Protein AF-A0A5C7PT26-F1 (afdb_monomer_lite)

Foldseek 3Di:
DDDPVPDPVPPDPDDPFFDDDFDDPDDPCVVVVVDPDDDDPDQKDKDKDFDDDPDDADDDDPPDDGDDDDHTDIDIDMDGRDDDDDDDDDDPVNQPPDAQRGDPPHGRDPVSVVVVVVSND

Sequence (121 aa):
MNNPFANPAFSMASLTAAITLLPNRYGRLEQLNLMPAKPVRQRQILVEERNGVLNLLPTQPPGSPGTVGIRGTRTPRSFVVPHIPHDDVVLPDEVQGLRAFGSETEAETLAGVIARHLDTM

Structure (mmCIF, N/CA/C/O backbone):
data_AF-A0A5C7PT26-F1
#
_entry.id   AF-A0A5C7PT26-F1
#
loop_
_atom_site.group_PDB
_atom_site.id
_atom_site.type_symbol
_atom_site.label_atom_id
_atom_site.label_alt_id
_atom_site.label_comp_id
_atom_site.label_asym_id
_atom_site.label_entity_id
_atom_site.label_seq_id
_atom_site.pdbx_PDB_ins_code
_atom_site.Cartn_x
_atom_site.Cartn_y
_atom_site.Cartn_z
_atom_site.occupancy
_atom_site.B_iso_or_equiv
_atom_site.auth_seq_id
_atom_site.auth_comp_id
_atom_site.auth_asym_id
_atom_site.auth_atom_id
_atom_site.pdbx_PDB_model_num
ATOM 1 N N . MET A 1 1 ? 26.649 17.830 -57.774 1.00 47.00 1 MET A N 1
ATOM 2 C CA . MET A 1 1 ? 27.019 16.511 -57.216 1.00 47.00 1 MET A CA 1
ATOM 3 C C . MET A 1 1 ? 25.939 16.106 -56.226 1.00 47.00 1 MET A C 1
ATOM 5 O O . MET A 1 1 ? 25.860 16.716 -55.171 1.00 47.00 1 MET A O 1
ATOM 9 N N . ASN A 1 2 ? 25.077 15.154 -56.594 1.00 52.47 2 ASN A N 1
ATOM 10 C CA . ASN A 1 2 ? 24.136 14.531 -55.660 1.00 52.47 2 ASN A CA 1
ATOM 11 C C . ASN A 1 2 ? 24.910 13.512 -54.823 1.00 52.47 2 ASN A C 1
ATOM 13 O O . ASN A 1 2 ? 25.571 12.643 -55.387 1.00 52.47 2 ASN A O 1
ATOM 17 N N . ASN A 1 3 ? 24.863 13.647 -53.498 1.00 58.56 3 ASN A N 1
ATOM 18 C CA . ASN A 1 3 ? 25.464 12.689 -52.579 1.00 58.56 3 ASN A CA 1
ATOM 19 C C . ASN A 1 3 ? 24.668 11.366 -52.649 1.00 58.56 3 ASN A C 1
ATOM 21 O O . ASN A 1 3 ? 23.497 11.370 -52.271 1.00 58.56 3 ASN A O 1
ATOM 25 N N . PRO A 1 4 ? 25.260 10.243 -53.096 1.00 57.97 4 PRO A N 1
ATOM 26 C CA . PRO A 1 4 ? 24.565 8.957 -53.209 1.00 57.97 4 PRO A CA 1
ATOM 27 C C . PRO A 1 4 ? 24.158 8.348 -51.852 1.00 57.97 4 PRO A C 1
ATOM 29 O O . PRO A 1 4 ? 23.393 7.389 -51.828 1.00 57.97 4 PRO A O 1
ATOM 32 N N . PHE A 1 5 ? 24.624 8.914 -50.732 1.00 63.69 5 PHE A N 1
ATOM 33 C CA . PHE A 1 5 ? 24.217 8.540 -49.371 1.00 63.69 5 PHE A CA 1
ATOM 34 C C . PHE A 1 5 ? 23.064 9.388 -48.820 1.00 63.69 5 PHE A C 1
ATOM 36 O O . PHE A 1 5 ? 22.478 9.042 -47.799 1.00 63.69 5 PHE A O 1
ATOM 43 N N . ALA A 1 6 ? 22.702 10.483 -49.493 1.00 54.03 6 ALA A N 1
ATOM 44 C CA . ALA A 1 6 ? 21.509 11.259 -49.177 1.00 54.03 6 ALA A CA 1
ATOM 45 C C . ALA A 1 6 ? 20.326 10.685 -49.968 1.00 54.03 6 ALA A C 1
ATOM 47 O O . ALA A 1 6 ? 19.841 11.301 -50.915 1.00 54.03 6 ALA A O 1
ATOM 48 N N . ASN A 1 7 ? 19.910 9.461 -49.635 1.00 51.59 7 ASN A N 1
ATOM 49 C CA . ASN A 1 7 ? 18.767 8.825 -50.278 1.00 51.59 7 ASN A CA 1
ATOM 50 C C . ASN A 1 7 ? 17.506 8.980 -49.403 1.00 51.59 7 ASN A C 1
ATOM 52 O O . ASN A 1 7 ? 17.348 8.227 -48.439 1.00 51.59 7 ASN A O 1
ATOM 56 N N .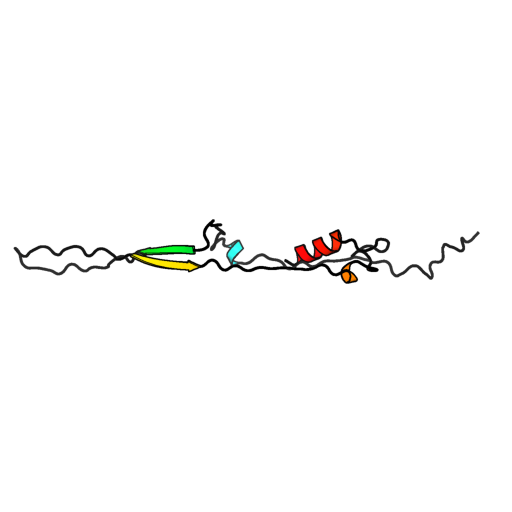 PRO A 1 8 ? 16.589 9.915 -49.721 1.00 54.47 8 PRO A N 1
ATOM 57 C CA . PRO A 1 8 ? 15.348 10.092 -48.966 1.00 54.47 8 PRO A CA 1
ATOM 58 C C . PRO A 1 8 ? 14.394 8.891 -49.093 1.00 54.47 8 PRO A C 1
ATOM 60 O O . PRO A 1 8 ? 13.458 8.781 -48.312 1.00 54.47 8 PRO A O 1
ATOM 63 N N . ALA A 1 9 ? 14.638 7.952 -50.020 1.00 45.00 9 ALA A N 1
ATOM 64 C CA . ALA A 1 9 ? 13.831 6.737 -50.167 1.00 45.00 9 ALA A CA 1
ATOM 65 C C . ALA A 1 9 ? 13.978 5.739 -48.997 1.00 45.00 9 ALA A C 1
ATOM 67 O O . ALA A 1 9 ? 13.200 4.793 -48.911 1.00 45.00 9 ALA A O 1
ATOM 68 N N . PHE A 1 10 ? 14.958 5.946 -48.106 1.00 49.34 10 PHE A N 1
ATOM 69 C CA . PHE A 1 10 ? 15.191 5.120 -46.916 1.00 49.34 10 PHE A CA 1
ATOM 70 C C . PHE A 1 10 ? 15.002 5.876 -45.593 1.00 49.34 10 PHE A C 1
ATOM 72 O O . PHE A 1 10 ? 15.308 5.315 -44.539 1.00 49.34 10 PHE A O 1
ATOM 79 N N . SER A 1 11 ? 14.500 7.121 -45.600 1.00 49.94 11 SER A N 1
ATOM 80 C CA . SER A 1 11 ? 14.113 7.766 -44.341 1.00 49.94 11 SER A CA 1
ATOM 81 C C . SER A 1 11 ? 12.853 7.074 -43.826 1.00 49.94 11 SER A C 1
ATOM 83 O O . SER A 1 11 ? 11.741 7.348 -44.282 1.00 49.94 11 SER A O 1
ATOM 85 N N . MET A 1 12 ? 13.049 6.114 -42.923 1.00 55.25 12 MET A N 1
ATOM 86 C CA . MET A 1 12 ? 11.994 5.540 -42.094 1.00 55.25 12 MET A CA 1
ATOM 87 C C . MET A 1 12 ? 11.103 6.677 -41.577 1.00 55.25 12 MET A C 1
ATOM 89 O O . MET A 1 12 ? 11.609 7.742 -41.231 1.00 55.25 12 MET A O 1
ATOM 93 N N . ALA A 1 13 ? 9.786 6.472 -41.607 1.00 57.41 13 ALA A N 1
ATOM 94 C CA . ALA A 1 13 ? 8.810 7.468 -41.185 1.00 57.41 13 ALA A CA 1
ATOM 95 C C . AL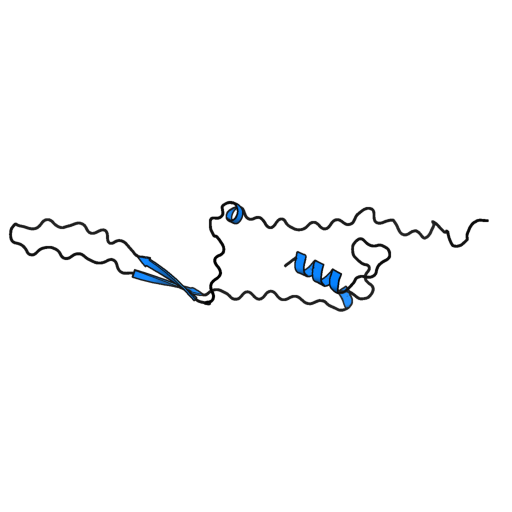A A 1 13 ? 9.207 8.076 -39.832 1.00 57.41 13 ALA A C 1
ATOM 97 O O . ALA A 1 13 ? 9.371 7.338 -38.865 1.00 57.41 13 ALA A O 1
ATOM 98 N N . SER A 1 14 ? 9.358 9.403 -39.793 1.00 56.78 14 SER A N 1
ATOM 99 C CA . SER A 1 14 ? 9.783 10.125 -38.597 1.00 56.78 14 SER A CA 1
ATOM 100 C C . SER A 1 14 ? 8.729 10.007 -37.499 1.00 56.78 14 SER A C 1
ATOM 102 O O . SER A 1 14 ? 7.577 10.422 -37.689 1.00 56.78 14 SER A O 1
ATOM 104 N N . LEU A 1 15 ? 9.123 9.491 -36.343 1.00 61.44 15 LEU A N 1
ATOM 105 C CA . LEU A 1 15 ? 8.330 9.428 -35.129 1.00 61.44 15 LEU A CA 1
ATOM 106 C C . LEU A 1 15 ? 7.897 10.848 -34.749 1.00 61.44 15 LEU A C 1
ATOM 108 O O . LEU A 1 15 ? 8.708 11.697 -34.395 1.00 61.44 15 LEU A O 1
ATOM 112 N N . THR A 1 16 ? 6.600 11.128 -34.879 1.00 63.53 16 THR A N 1
ATOM 113 C CA . THR A 1 16 ? 6.069 12.489 -34.703 1.00 63.53 16 THR A CA 1
ATOM 114 C C . THR A 1 16 ? 5.919 12.852 -33.223 1.00 63.53 16 THR A C 1
ATOM 116 O O . THR A 1 16 ? 6.100 14.008 -32.855 1.00 63.53 16 THR A O 1
ATOM 119 N N . ALA A 1 17 ? 5.611 11.865 -32.374 1.00 60.22 17 ALA A N 1
ATOM 120 C CA . ALA A 1 17 ? 5.647 11.956 -30.917 1.00 60.22 17 ALA A CA 1
ATOM 121 C C . ALA A 1 17 ? 5.512 10.556 -30.297 1.00 60.22 17 ALA A C 1
ATOM 123 O O . ALA A 1 17 ? 4.780 9.713 -30.818 1.00 60.22 17 ALA A O 1
ATOM 124 N N . ALA A 1 18 ? 6.161 10.331 -29.156 1.00 67.69 18 ALA A N 1
ATOM 125 C CA . ALA A 1 18 ? 5.875 9.210 -28.268 1.00 67.69 18 ALA A CA 1
ATOM 126 C C . ALA A 1 18 ? 5.123 9.749 -27.043 1.00 67.69 18 ALA A C 1
ATOM 128 O O . ALA A 1 18 ? 5.584 10.695 -26.408 1.00 67.69 18 ALA A O 1
ATOM 129 N N . ILE A 1 19 ? 3.950 9.189 -26.736 1.00 74.06 19 ILE A N 1
ATOM 130 C CA . ILE A 1 19 ? 3.113 9.623 -25.608 1.00 74.06 19 ILE A CA 1
ATOM 131 C C . ILE A 1 19 ? 2.901 8.433 -24.677 1.00 74.06 19 ILE A C 1
ATOM 133 O O . ILE A 1 19 ? 2.249 7.460 -25.052 1.00 74.06 19 ILE A O 1
ATOM 137 N N . THR A 1 20 ? 3.413 8.538 -23.452 1.00 72.69 20 THR A N 1
ATOM 138 C CA . THR A 1 20 ? 3.140 7.580 -22.376 1.00 72.69 20 THR A CA 1
ATOM 139 C C . THR A 1 20 ? 1.996 8.120 -21.525 1.00 72.69 20 THR A C 1
ATOM 141 O O . THR A 1 20 ? 2.148 9.131 -20.841 1.00 72.69 20 THR A O 1
ATOM 144 N N . LEU A 1 21 ? 0.829 7.474 -21.576 1.00 75.50 21 LEU A N 1
ATOM 145 C CA . LEU A 1 21 ? -0.314 7.846 -20.743 1.00 75.50 21 LEU A CA 1
ATOM 146 C C . LEU A 1 21 ? -0.266 7.052 -19.434 1.00 75.50 21 LEU A C 1
ATOM 148 O O . LEU A 1 21 ? -0.685 5.897 -19.396 1.00 75.50 21 LEU A O 1
ATOM 152 N N . LEU A 1 22 ? 0.250 7.663 -18.366 1.00 76.50 22 LEU A N 1
ATOM 153 C CA . LEU A 1 22 ? 0.228 7.043 -17.042 1.00 76.50 22 LEU A CA 1
ATOM 154 C C . LEU A 1 22 ? -1.168 7.184 -16.413 1.00 76.50 22 LEU A C 1
ATOM 156 O O . LEU A 1 22 ? -1.773 8.260 -16.490 1.00 76.50 22 LEU A O 1
ATOM 160 N N . PRO A 1 23 ? -1.695 6.127 -15.770 1.00 74.88 23 PRO A N 1
ATOM 161 C CA . PRO A 1 23 ? -2.974 6.202 -15.083 1.00 74.88 23 PRO A CA 1
ATOM 162 C C . PRO A 1 23 ? -2.892 7.173 -13.903 1.00 74.88 23 PRO A C 1
ATOM 164 O O . PRO A 1 23 ? -1.934 7.187 -13.130 1.00 74.88 23 PRO A O 1
ATOM 167 N N . ASN A 1 24 ? -3.934 7.986 -13.747 1.00 69.56 24 ASN A N 1
ATOM 168 C CA . ASN A 1 24 ? -4.034 8.921 -12.638 1.00 69.56 24 ASN A CA 1
ATOM 169 C C . ASN A 1 24 ? -4.337 8.156 -11.337 1.00 69.56 24 ASN A C 1
ATOM 171 O O . ASN A 1 24 ? -5.375 7.501 -11.240 1.00 69.56 24 ASN A O 1
ATOM 175 N N . ARG A 1 25 ? -3.442 8.230 -10.344 1.00 68.62 25 ARG A N 1
ATOM 176 C CA . ARG A 1 25 ? -3.528 7.425 -9.109 1.00 68.62 25 ARG A CA 1
ATOM 177 C C . ARG A 1 25 ? -4.417 8.039 -8.013 1.00 68.62 25 ARG A C 1
ATOM 179 O O . ARG A 1 25 ? -4.664 7.379 -7.011 1.00 68.62 25 ARG A O 1
ATOM 186 N N . TYR A 1 26 ? -4.920 9.271 -8.170 1.00 70.56 26 TYR A N 1
ATOM 187 C CA . TYR A 1 26 ? -5.658 9.947 -7.091 1.00 70.56 26 TYR A CA 1
ATOM 188 C C . TYR A 1 26 ? 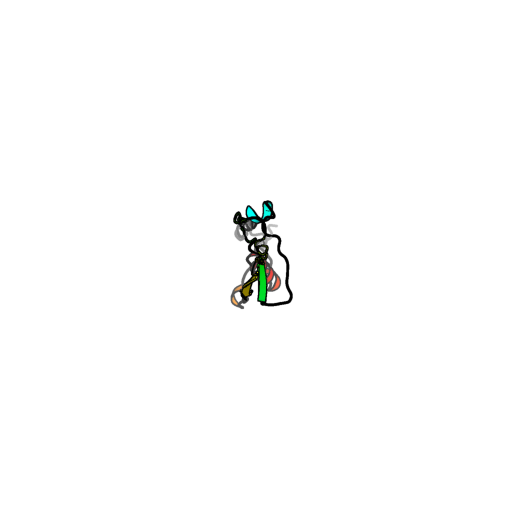-7.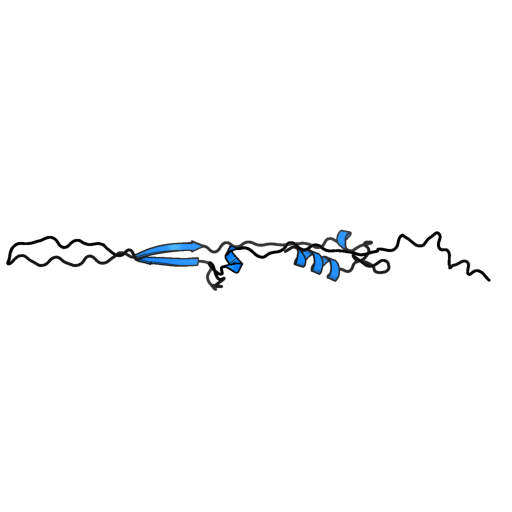014 9.292 -6.789 1.00 70.56 26 TYR A C 1
ATOM 190 O O . TYR A 1 26 ? -7.971 9.406 -7.559 1.00 70.56 26 TYR A O 1
ATOM 198 N N . GLY A 1 27 ? -7.134 8.681 -5.611 1.00 81.12 27 GLY A N 1
ATOM 199 C CA . GLY A 1 27 ? -8.417 8.236 -5.070 1.00 81.12 27 GLY A CA 1
ATOM 200 C C . GLY A 1 27 ? -9.174 9.378 -4.384 1.00 81.12 27 GLY A C 1
ATOM 201 O O . GLY A 1 27 ? -8.593 10.159 -3.632 1.00 81.12 27 GLY A O 1
ATOM 202 N N . ARG A 1 28 ? -10.504 9.452 -4.546 1.00 82.25 28 ARG A N 1
ATOM 203 C CA . ARG A 1 28 ? -11.352 10.422 -3.810 1.00 82.25 28 ARG A CA 1
ATOM 204 C C . ARG A 1 28 ? -11.172 10.322 -2.286 1.00 82.25 28 ARG A C 1
ATOM 206 O O . ARG A 1 28 ? -11.266 11.325 -1.590 1.00 82.25 28 ARG A O 1
ATOM 213 N N . LEU A 1 29 ? -10.901 9.124 -1.764 1.00 81.88 29 LEU A N 1
ATOM 214 C CA . LEU A 1 29 ? -10.623 8.904 -0.339 1.00 81.88 29 LEU A CA 1
ATOM 215 C C . LEU A 1 29 ? -9.286 9.511 0.107 1.00 81.88 29 LEU A C 1
ATOM 217 O O . LEU A 1 29 ? -9.207 10.022 1.223 1.00 81.88 29 LEU A O 1
ATOM 221 N N . GLU A 1 30 ? -8.271 9.493 -0.761 1.00 80.81 30 GLU A N 1
ATOM 222 C CA . GLU A 1 30 ? -6.977 10.128 -0.497 1.00 80.81 30 GLU A CA 1
ATOM 223 C C . GLU A 1 30 ? -7.101 11.651 -0.530 1.00 80.81 30 GLU A C 1
ATOM 225 O O . GLU A 1 30 ? -6.607 12.327 0.367 1.00 80.81 30 GLU A O 1
ATOM 230 N N . GLN A 1 31 ? -7.851 12.191 -1.497 1.00 84.56 31 GLN A N 1
ATOM 231 C CA . GLN A 1 31 ? -8.139 13.630 -1.582 1.00 84.56 31 GLN A CA 1
ATOM 232 C C . GLN A 1 31 ? -8.887 14.150 -0.347 1.00 84.56 31 GLN A C 1
ATOM 234 O O . GLN A 1 31 ? -8.648 15.267 0.102 1.00 84.56 31 GLN A O 1
ATOM 239 N N . LEU A 1 32 ? -9.792 13.338 0.207 1.00 88.38 32 LEU A N 1
ATOM 240 C CA . LEU A 1 32 ? -10.527 13.661 1.431 1.00 88.38 32 LEU A CA 1
ATOM 241 C C . LEU A 1 32 ? -9.725 13.381 2.712 1.00 88.38 32 LEU A C 1
ATOM 243 O O . LEU A 1 32 ? -10.199 13.713 3.796 1.00 88.38 32 LEU A O 1
ATOM 247 N N . ASN A 1 33 ? -8.540 12.769 2.602 1.00 84.75 33 ASN A N 1
ATOM 248 C CA . ASN A 1 33 ? -7.649 12.432 3.713 1.00 84.75 33 ASN A CA 1
ATOM 249 C C . ASN A 1 33 ? -8.352 11.699 4.879 1.00 84.75 33 ASN A C 1
ATOM 251 O O . ASN A 1 33 ? -8.065 11.935 6.053 1.00 84.75 33 ASN A O 1
ATOM 255 N N . LEU A 1 34 ? -9.308 10.818 4.561 1.00 86.94 34 LEU A N 1
ATOM 256 C CA . LEU A 1 34 ? -10.104 10.109 5.575 1.00 86.94 34 LEU A CA 1
ATOM 257 C C . LEU A 1 34 ? -9.341 8.950 6.232 1.00 86.94 34 LEU A C 1
ATOM 259 O O . LEU A 1 34 ? -9.686 8.544 7.339 1.00 86.94 34 LEU A O 1
ATOM 263 N N . MET A 1 35 ? -8.323 8.414 5.554 1.00 85.88 35 MET A N 1
ATOM 264 C CA . MET A 1 35 ? -7.518 7.272 6.002 1.00 85.88 35 MET A CA 1
ATOM 265 C C . MET A 1 35 ? -6.024 7.571 5.803 1.00 85.88 35 MET A C 1
ATOM 267 O O . MET A 1 35 ? -5.410 7.026 4.885 1.00 85.88 35 MET A O 1
ATOM 271 N N . PRO A 1 36 ? -5.423 8.461 6.614 1.00 84.38 36 PRO A N 1
ATOM 272 C CA . PRO A 1 36 ? -4.017 8.809 6.462 1.00 84.38 36 PRO A CA 1
ATOM 273 C C . PRO A 1 36 ? -3.123 7.592 6.721 1.00 84.38 36 PRO A C 1
ATOM 275 O O . PRO A 1 36 ? -3.301 6.862 7.701 1.00 84.38 36 PRO A O 1
ATOM 278 N N . ALA A 1 37 ? -2.126 7.395 5.859 1.00 83.94 37 ALA A N 1
ATOM 279 C CA . ALA A 1 37 ? -1.150 6.330 6.026 1.00 83.94 37 ALA A CA 1
ATOM 280 C C . ALA A 1 37 ? -0.323 6.565 7.299 1.00 83.94 37 ALA A C 1
ATOM 282 O O . ALA A 1 37 ? 0.381 7.568 7.433 1.00 83.94 37 ALA A O 1
ATOM 283 N N . LYS A 1 38 ? -0.392 5.622 8.242 1.00 85.75 38 LYS A N 1
ATOM 284 C CA . LYS A 1 38 ? 0.427 5.625 9.456 1.00 85.75 38 LYS A CA 1
ATOM 285 C C . LYS A 1 38 ? 1.266 4.347 9.503 1.00 85.75 38 LYS A C 1
ATOM 287 O O . LYS A 1 38 ? 0.730 3.296 9.857 1.00 85.75 38 LYS A O 1
ATOM 292 N N . PRO A 1 39 ? 2.561 4.406 9.153 1.00 85.06 39 PRO A N 1
ATOM 293 C CA . PRO A 1 39 ? 3.413 3.227 9.165 1.00 85.06 39 PRO A CA 1
ATOM 294 C C . PRO A 1 39 ? 3.625 2.735 10.599 1.00 85.06 39 PRO A C 1
ATOM 296 O O . PRO A 1 39 ? 3.791 3.521 11.536 1.00 85.06 39 PRO A O 1
ATOM 299 N N . VAL A 1 40 ? 3.630 1.416 10.766 1.00 87.31 40 VAL A N 1
ATOM 300 C CA . VAL A 1 40 ? 3.838 0.743 12.052 1.00 87.31 40 VAL A CA 1
ATOM 301 C C . VAL A 1 40 ? 4.971 -0.263 11.887 1.00 87.31 40 VAL A C 1
ATOM 303 O O . VAL A 1 40 ? 5.127 -0.860 10.826 1.00 87.31 40 VAL A O 1
ATOM 306 N N . ARG A 1 41 ? 5.783 -0.455 12.930 1.00 86.62 41 ARG A N 1
ATOM 307 C CA . ARG A 1 41 ? 6.925 -1.391 12.887 1.00 86.62 41 ARG A CA 1
ATOM 308 C C . ARG A 1 41 ? 6.511 -2.835 13.184 1.00 86.62 41 ARG A C 1
ATOM 310 O O . ARG A 1 41 ? 7.329 -3.743 13.090 1.00 86.62 41 ARG A O 1
ATOM 317 N N . GLN A 1 42 ? 5.259 -3.037 13.586 1.00 85.44 42 GLN A N 1
ATOM 318 C CA . GLN A 1 42 ? 4.685 -4.309 13.992 1.00 85.44 42 GLN A CA 1
ATOM 319 C C . GLN A 1 42 ? 3.707 -4.819 12.930 1.00 85.44 42 GLN A C 1
ATOM 321 O O . GLN A 1 42 ? 2.952 -4.052 12.342 1.00 85.44 42 GLN A O 1
ATOM 326 N N . ARG A 1 43 ? 3.667 -6.144 12.747 1.00 82.81 43 ARG A N 1
ATOM 327 C CA . ARG A 1 43 ? 2.724 -6.825 11.841 1.00 82.81 43 ARG A CA 1
ATOM 328 C C . ARG A 1 43 ? 1.323 -6.999 12.439 1.00 82.81 43 ARG A C 1
ATOM 330 O O . ARG A 1 43 ? 0.416 -7.452 11.754 1.00 82.81 43 ARG A O 1
ATOM 337 N N . GLN A 1 44 ? 1.146 -6.687 13.719 1.00 82.06 44 GLN A N 1
ATOM 338 C CA . GLN A 1 44 ? -0.137 -6.775 14.409 1.00 82.06 44 GLN A CA 1
ATOM 339 C C . GLN A 1 44 ? -0.488 -5.412 14.991 1.00 82.06 44 GLN A C 1
ATOM 341 O O . GLN A 1 44 ? 0.334 -4.796 15.672 1.00 82.06 44 GLN A O 1
ATOM 346 N N . ILE A 1 45 ? -1.707 -4.958 14.720 1.00 83.12 45 ILE A N 1
ATOM 347 C CA . ILE A 1 45 ? -2.266 -3.714 15.241 1.00 83.12 45 ILE A CA 1
ATOM 348 C C . ILE A 1 45 ? -3.467 -4.088 16.101 1.00 83.12 45 ILE A C 1
ATOM 350 O O . ILE A 1 45 ? -4.388 -4.749 15.626 1.00 83.12 45 ILE A O 1
ATOM 354 N N . LEU A 1 46 ? -3.461 -3.670 17.367 1.00 81.75 46 LEU A N 1
ATOM 355 C CA . LEU A 1 46 ? -4.584 -3.870 18.276 1.00 81.75 46 LEU A CA 1
ATOM 356 C C . LEU A 1 46 ? -5.363 -2.564 18.417 1.00 81.75 46 LEU A C 1
ATOM 358 O O . LEU A 1 46 ? -4.789 -1.518 18.718 1.00 81.75 46 LEU A O 1
ATOM 362 N N . VAL A 1 47 ? -6.674 -2.645 18.224 1.00 79.75 47 VAL A N 1
ATOM 363 C CA . VAL A 1 47 ? -7.616 -1.553 18.461 1.00 79.75 47 VAL A CA 1
ATOM 364 C C . VAL A 1 47 ? -8.476 -1.932 19.658 1.00 79.75 47 VAL A C 1
ATOM 366 O O . VAL A 1 47 ? -9.168 -2.949 19.637 1.00 79.75 47 VAL A O 1
ATOM 369 N N . GLU A 1 48 ? -8.423 -1.128 20.718 1.00 76.00 48 GLU A N 1
ATOM 370 C CA . GLU A 1 48 ? -9.306 -1.297 21.872 1.00 76.00 48 GLU A CA 1
ATOM 371 C C . GLU A 1 48 ? -10.636 -0.584 21.623 1.00 76.00 48 GLU A C 1
ATOM 373 O O . GLU A 1 48 ? -10.691 0.641 21.517 1.00 76.00 48 GLU A O 1
ATOM 378 N N . GLU A 1 49 ? -11.723 -1.350 21.576 1.00 71.69 49 GLU A N 1
ATOM 379 C CA . GLU A 1 49 ? -13.079 -0.811 21.585 1.00 71.69 49 GLU A CA 1
ATOM 380 C C . GLU A 1 49 ? -13.531 -0.671 23.047 1.00 71.69 49 GLU A C 1
ATOM 382 O O . GLU A 1 49 ? -13.569 -1.650 23.802 1.00 71.69 49 GLU A O 1
ATOM 387 N N . ARG A 1 50 ? -13.834 0.560 23.477 1.00 67.44 50 ARG A N 1
ATOM 388 C CA . ARG A 1 50 ? -14.363 0.840 24.818 1.00 67.44 50 ARG A CA 1
ATOM 389 C C . ARG A 1 50 ? -15.849 1.152 24.714 1.00 67.44 50 ARG A C 1
ATOM 391 O O . ARG A 1 50 ? -16.223 2.289 24.446 1.00 67.44 50 ARG A O 1
ATOM 398 N N . ASN A 1 51 ? -16.683 0.154 24.984 1.00 65.25 51 ASN A N 1
ATOM 399 C CA . ASN A 1 51 ? -18.125 0.353 25.046 1.00 65.25 51 ASN A CA 1
ATOM 400 C C . ASN A 1 51 ? -18.503 1.095 26.338 1.00 65.25 51 ASN A C 1
ATOM 402 O O . ASN A 1 51 ? -18.140 0.691 27.447 1.00 65.25 51 ASN A O 1
ATOM 406 N N . GLY A 1 52 ? -19.193 2.228 26.188 1.00 60.25 52 GLY A N 1
ATOM 407 C CA . GLY A 1 52 ? -19.773 2.977 27.299 1.00 60.25 52 GLY A CA 1
ATOM 408 C C . GLY A 1 52 ? -21.016 2.251 27.802 1.00 60.25 52 GLY A C 1
ATOM 409 O O . GLY A 1 52 ? -21.958 2.050 27.044 1.00 60.25 52 GLY A O 1
ATOM 410 N N . VAL A 1 53 ? -21.021 1.824 29.065 1.00 59.25 53 VAL A N 1
ATOM 411 C CA . VAL A 1 53 ? -22.197 1.174 29.661 1.00 59.25 53 VAL A CA 1
ATOM 412 C C . VAL A 1 53 ? -23.261 2.241 29.881 1.00 59.25 53 VAL A C 1
ATOM 414 O O . VAL A 1 53 ? -23.085 3.125 30.718 1.00 59.25 53 VAL A O 1
ATOM 417 N N . LEU A 1 54 ? -24.362 2.159 29.136 1.00 54.88 54 LEU A N 1
ATOM 418 C CA . LEU A 1 54 ? -25.559 2.941 29.416 1.00 54.88 54 LEU A CA 1
ATOM 419 C C . LEU A 1 54 ? -26.306 2.236 30.554 1.00 54.88 54 LEU A C 1
ATOM 421 O O . LEU A 1 54 ? -26.926 1.200 30.334 1.00 54.88 54 LEU A O 1
ATOM 425 N N . ASN A 1 55 ? -26.195 2.753 31.779 1.00 59.91 55 ASN A N 1
ATOM 426 C CA . ASN A 1 55 ? -26.857 2.167 32.944 1.00 59.91 55 ASN A CA 1
ATOM 427 C C . ASN A 1 55 ? -27.931 3.125 33.464 1.00 59.91 55 ASN A C 1
ATOM 429 O O . ASN A 1 55 ? -27.628 4.265 33.818 1.00 59.91 55 ASN A O 1
ATOM 433 N N . LEU A 1 56 ? -29.179 2.660 33.523 1.00 59.22 56 LEU A N 1
ATOM 434 C CA . LEU A 1 56 ? -30.259 3.374 34.201 1.00 59.22 56 LEU A CA 1
ATOM 435 C C . LEU A 1 56 ? -30.205 3.034 35.693 1.00 59.22 56 LEU A C 1
ATOM 437 O O . LEU A 1 56 ? -30.169 1.862 36.066 1.00 59.22 56 LEU A O 1
ATOM 441 N N . LEU A 1 57 ? -30.175 4.057 36.549 1.00 70.19 57 LEU A N 1
ATOM 442 C CA . LEU A 1 57 ? -30.214 3.879 38.000 1.00 70.19 57 LEU A CA 1
ATOM 443 C C . LEU A 1 57 ? -31.630 3.449 38.426 1.00 70.19 57 LEU A C 1
ATOM 445 O O . LEU A 1 57 ? -32.580 4.186 38.156 1.00 70.19 57 LEU A O 1
ATOM 449 N N . PRO A 1 58 ? -31.803 2.293 39.093 1.00 69.81 58 PRO A N 1
ATOM 450 C CA . PRO A 1 58 ? -33.100 1.903 39.633 1.00 69.81 58 PRO A CA 1
ATOM 451 C C . PRO A 1 58 ? -33.450 2.754 40.863 1.00 69.81 58 PRO A C 1
ATOM 453 O O . PRO A 1 58 ? -32.587 3.038 41.696 1.00 69.81 58 PRO A O 1
ATOM 456 N N . THR A 1 59 ? -34.722 3.134 41.010 1.00 70.88 59 THR A N 1
ATOM 457 C CA . THR A 1 59 ? -35.225 3.787 42.229 1.00 70.88 59 THR A CA 1
ATOM 458 C C . THR A 1 59 ? -35.301 2.770 43.363 1.00 70.88 59 THR A C 1
ATOM 460 O O . THR A 1 59 ? -35.919 1.718 43.191 1.00 70.88 59 THR A O 1
ATOM 463 N N . GLN A 1 60 ? -34.712 3.077 44.520 1.00 75.56 60 GLN A N 1
ATOM 464 C CA . GLN A 1 60 ? -34.766 2.214 45.701 1.00 75.56 60 GLN A CA 1
ATOM 465 C C . GLN A 1 60 ? -35.367 2.939 46.922 1.00 75.56 60 GLN A C 1
ATOM 467 O O . GLN A 1 60 ? -35.303 4.170 46.983 1.00 75.56 60 GLN A O 1
ATOM 472 N N . PRO A 1 61 ? -35.962 2.207 47.887 1.00 80.00 61 PRO A N 1
ATOM 473 C CA . PRO A 1 61 ? -36.528 2.792 49.102 1.00 80.00 61 PRO A CA 1
ATOM 474 C C . PRO A 1 61 ? -35.466 3.466 49.993 1.00 80.00 61 PRO A C 1
ATOM 476 O O . PRO A 1 61 ? -34.312 3.039 50.002 1.00 80.00 61 PRO A O 1
ATOM 479 N N . PRO A 1 62 ? -35.838 4.468 50.810 1.00 75.81 62 PRO A N 1
ATOM 480 C CA . PRO A 1 62 ? -34.923 5.091 51.765 1.00 75.81 62 PRO A CA 1
ATOM 481 C C . PRO A 1 62 ? -34.305 4.057 52.721 1.00 75.81 62 PRO A C 1
ATOM 483 O O . PRO A 1 62 ? -35.027 3.316 53.386 1.00 75.81 62 PRO A O 1
ATOM 486 N N . GLY A 1 63 ? -32.971 4.018 52.798 1.00 77.25 63 GLY A N 1
ATOM 487 C CA . GLY A 1 63 ? -32.219 3.094 53.661 1.00 77.25 63 GLY A CA 1
ATOM 488 C C . GLY A 1 63 ? -31.672 1.841 52.967 1.00 77.25 63 GLY A C 1
ATOM 489 O O . GLY A 1 63 ? -31.007 1.038 53.618 1.00 77.25 63 GLY A O 1
ATOM 490 N N . SER A 1 64 ? -31.909 1.661 51.665 1.00 73.38 64 SER A N 1
ATOM 491 C CA . SER A 1 64 ? -31.344 0.542 50.908 1.00 73.38 64 SER A CA 1
ATOM 492 C C . SER A 1 64 ? -29.856 0.747 50.546 1.00 73.38 64 SER A C 1
ATOM 494 O O . SER A 1 64 ? -29.390 1.884 50.423 1.00 73.38 64 SER A O 1
ATOM 496 N N . PRO A 1 65 ? -29.082 -0.340 50.348 1.00 79.25 65 PRO A N 1
ATOM 497 C CA . PRO A 1 65 ? -27.699 -0.255 49.879 1.00 79.25 65 PRO A CA 1
ATOM 498 C C . PRO A 1 65 ? -27.609 0.362 48.475 1.00 79.25 65 PRO A C 1
ATOM 500 O O . PRO A 1 65 ? -28.338 -0.040 47.573 1.00 79.25 65 PRO A O 1
ATOM 503 N N . GLY A 1 66 ? -26.681 1.299 48.267 1.00 75.69 66 GLY A N 1
ATOM 504 C CA . GLY A 1 66 ? -26.505 1.964 46.973 1.00 75.69 66 GLY A CA 1
ATOM 505 C C . GLY A 1 66 ? -26.118 1.010 45.833 1.00 75.69 66 GLY A C 1
ATOM 506 O O . GLY A 1 66 ? -25.383 0.041 46.025 1.00 75.69 66 GLY A O 1
ATOM 507 N N . THR A 1 67 ? -26.589 1.304 44.620 1.00 72.12 67 THR A N 1
ATOM 508 C CA . THR A 1 67 ? -26.245 0.552 43.405 1.00 72.12 67 THR A CA 1
ATOM 509 C C . THR A 1 67 ? -24.772 0.763 43.032 1.00 72.12 67 THR A C 1
ATOM 511 O O . THR A 1 67 ? -24.302 1.899 42.966 1.00 72.12 67 THR A O 1
ATOM 514 N N . VAL A 1 68 ? -24.033 -0.314 42.745 1.00 72.44 68 VAL A N 1
ATOM 515 C CA . VAL A 1 68 ? -22.626 -0.233 42.312 1.00 72.44 68 VAL A CA 1
AT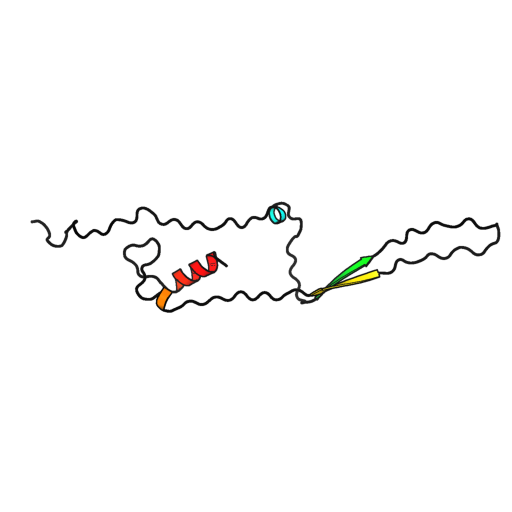OM 516 C C . VAL A 1 68 ? -22.507 0.066 40.814 1.00 72.44 68 VAL A C 1
ATOM 518 O O . VAL A 1 68 ? -23.244 -0.475 39.990 1.00 72.44 68 VAL A O 1
ATOM 521 N N . GLY A 1 69 ? -21.561 0.933 40.448 1.00 67.25 69 GLY A N 1
ATOM 522 C CA . GLY A 1 69 ? -21.301 1.287 39.053 1.00 67.25 69 GLY A CA 1
ATOM 523 C C . GLY A 1 69 ? -20.675 0.130 38.273 1.00 67.25 69 GLY A C 1
ATOM 524 O O . GLY A 1 69 ? -19.618 -0.380 38.647 1.00 67.25 69 GLY A O 1
ATOM 525 N N . ILE A 1 70 ? -21.298 -0.256 37.160 1.00 67.50 70 ILE A N 1
ATOM 526 C CA . ILE A 1 70 ? -20.745 -1.245 36.229 1.00 67.50 70 ILE A CA 1
ATOM 527 C C . ILE A 1 70 ? -19.704 -0.546 35.349 1.00 67.50 70 ILE A C 1
ATOM 529 O O . ILE A 1 70 ? -19.987 0.476 34.723 1.00 67.50 70 ILE A O 1
ATOM 533 N N . ARG A 1 71 ? -18.478 -1.080 35.302 1.00 68.06 71 ARG A N 1
ATOM 534 C CA . ARG A 1 71 ? -17.427 -0.571 34.408 1.00 68.06 71 ARG A CA 1
ATOM 535 C C . ARG A 1 71 ? -17.598 -1.178 33.021 1.00 68.06 71 ARG A C 1
ATOM 537 O O . ARG A 1 71 ? -17.799 -2.380 32.897 1.00 68.06 71 ARG A O 1
ATOM 544 N N . GLY A 1 72 ? -17.464 -0.351 31.986 1.00 68.62 72 GLY A N 1
ATOM 545 C CA . GLY A 1 72 ? -17.424 -0.832 30.607 1.00 68.62 72 GLY A CA 1
ATOM 546 C C . GLY A 1 72 ? -16.226 -1.733 30.353 1.00 68.62 72 GLY A C 1
ATOM 547 O O . GLY A 1 72 ? -15.088 -1.373 30.670 1.00 68.62 72 GLY A O 1
ATOM 548 N N . THR A 1 73 ? -16.503 -2.905 29.790 1.00 71.12 73 THR A N 1
ATOM 549 C CA . THR A 1 73 ? -15.493 -3.873 29.366 1.00 71.12 73 THR A CA 1
ATOM 550 C C . THR A 1 73 ? -14.828 -3.383 28.080 1.00 71.12 73 THR A C 1
ATOM 552 O O . THR A 1 73 ? -15.484 -2.817 27.205 1.00 71.12 73 THR A O 1
ATOM 555 N N . ARG A 1 74 ? -13.510 -3.573 27.972 1.00 75.25 74 ARG A N 1
ATOM 556 C CA . ARG A 1 74 ? -12.753 -3.301 26.745 1.00 75.25 74 ARG A CA 1
ATOM 557 C C . ARG A 1 74 ? -12.691 -4.574 25.916 1.00 75.25 74 ARG A C 1
ATOM 559 O O . ARG A 1 74 ? -12.303 -5.614 26.446 1.00 75.25 74 ARG A O 1
ATOM 566 N N . THR A 1 75 ? -13.037 -4.491 24.639 1.00 77.94 75 THR A N 1
ATOM 567 C CA . THR A 1 75 ? -12.892 -5.606 23.698 1.00 77.94 75 THR A CA 1
ATOM 568 C C . THR A 1 75 ? -11.767 -5.285 22.716 1.00 77.94 75 THR A C 1
ATOM 570 O O . THR A 1 75 ? -11.926 -4.379 21.895 1.00 77.94 75 THR A O 1
ATOM 573 N N . PRO A 1 76 ? -10.612 -5.972 22.797 1.00 77.12 76 PRO A N 1
ATOM 574 C CA . PRO A 1 76 ? -9.537 -5.776 21.835 1.00 77.12 76 PRO A CA 1
ATOM 575 C C . PRO A 1 76 ? -9.890 -6.441 20.499 1.00 77.12 76 PRO A C 1
ATOM 577 O O . PRO A 1 76 ? -10.304 -7.601 20.462 1.00 77.12 76 PRO A O 1
ATOM 580 N N . ARG A 1 77 ? -9.684 -5.726 19.392 1.00 79.81 77 ARG A N 1
ATOM 581 C CA . ARG A 1 77 ? -9.693 -6.280 18.031 1.00 79.81 77 ARG A CA 1
ATOM 582 C C . ARG A 1 77 ? -8.274 -6.253 17.481 1.00 79.81 77 ARG A C 1
ATOM 584 O O . ARG A 1 77 ? -7.632 -5.207 17.493 1.00 79.81 77 ARG A O 1
ATOM 591 N N . SER A 1 78 ? -7.784 -7.399 17.021 1.00 81.62 78 SER A N 1
ATOM 592 C CA . SER A 1 78 ? -6.454 -7.521 16.422 1.00 81.62 78 SER A CA 1
ATOM 593 C C . SER A 1 78 ? -6.565 -7.569 14.904 1.00 81.62 78 SER A C 1
ATOM 595 O O . SER A 1 78 ? -7.369 -8.328 14.362 1.00 81.62 78 SER A O 1
ATOM 597 N N . PHE A 1 79 ? -5.744 -6.772 14.230 1.00 85.75 79 PHE A N 1
ATOM 598 C CA . PHE A 1 79 ? -5.591 -6.756 12.783 1.00 85.75 79 PHE A CA 1
ATOM 599 C C . PHE A 1 79 ? -4.177 -7.202 12.431 1.00 85.75 79 PHE A C 1
ATOM 601 O O . PHE A 1 79 ? -3.196 -6.669 12.954 1.00 85.75 79 PHE A O 1
ATOM 608 N N . VAL A 1 80 ? -4.071 -8.173 11.530 1.00 87.19 80 VAL A N 1
ATOM 609 C CA . VAL A 1 80 ? -2.788 -8.603 10.973 1.00 87.19 80 VAL A CA 1
ATOM 610 C C . VAL A 1 80 ? -2.541 -7.800 9.704 1.00 87.19 80 VAL A C 1
ATOM 612 O O . VAL A 1 80 ? -3.358 -7.830 8.788 1.00 87.19 80 VAL A O 1
ATOM 615 N N . VAL A 1 81 ? -1.421 -7.083 9.655 1.00 85.69 81 VAL A N 1
ATOM 616 C CA . VAL A 1 81 ? -0.978 -6.375 8.453 1.00 85.69 81 VAL A CA 1
ATOM 617 C C . VAL A 1 81 ? -0.573 -7.427 7.413 1.00 85.69 81 VAL A C 1
ATOM 619 O O . VAL A 1 81 ? 0.337 -8.220 7.693 1.00 85.69 81 VAL A O 1
ATOM 622 N N . PRO A 1 82 ? -1.243 -7.485 6.246 1.00 85.06 82 PRO A N 1
ATOM 623 C CA . PRO A 1 82 ? -0.899 -8.441 5.205 1.00 85.06 82 PRO A CA 1
ATOM 624 C C . PRO A 1 82 ? 0.449 -8.080 4.577 1.00 85.06 82 PRO A C 1
ATOM 626 O O . PRO A 1 82 ? 0.808 -6.910 4.462 1.00 85.06 82 PRO A O 1
ATOM 629 N N . HIS A 1 83 ? 1.191 -9.101 4.158 1.00 88.00 83 HIS A N 1
ATOM 630 C CA . HIS A 1 83 ? 2.370 -8.922 3.322 1.00 88.00 83 HIS A CA 1
ATOM 631 C C . HIS A 1 83 ? 1.952 -9.118 1.867 1.00 88.00 83 HIS A C 1
ATOM 633 O O . HIS A 1 83 ? 1.460 -10.188 1.517 1.00 88.00 83 HIS A O 1
ATOM 639 N N . ILE A 1 84 ? 2.109 -8.074 1.056 1.00 85.94 84 ILE A N 1
ATOM 640 C CA . ILE A 1 84 ? 1.761 -8.078 -0.366 1.00 85.94 84 ILE A CA 1
ATOM 641 C C . ILE A 1 84 ? 3.072 -7.887 -1.138 1.00 85.94 84 ILE A C 1
ATOM 643 O O . ILE A 1 84 ? 3.471 -6.742 -1.351 1.00 85.94 84 ILE A O 1
ATOM 647 N N . PRO A 1 85 ? 3.803 -8.970 -1.459 1.00 84.50 85 PRO A N 1
ATOM 648 C CA . PRO A 1 85 ? 4.967 -8.874 -2.327 1.00 84.50 85 PRO A CA 1
ATOM 649 C C . PRO A 1 85 ? 4.499 -8.561 -3.750 1.00 84.50 85 PRO A C 1
ATOM 651 O O . PRO A 1 85 ? 3.535 -9.154 -4.241 1.00 84.50 85 PRO A O 1
ATOM 654 N N . HIS A 1 86 ? 5.162 -7.608 -4.391 1.00 83.44 86 HIS A N 1
ATOM 655 C CA . HIS A 1 86 ? 4.950 -7.282 -5.791 1.00 83.44 86 HIS A CA 1
ATOM 656 C C . HIS A 1 86 ? 6.318 -7.294 -6.464 1.00 83.44 86 HIS A C 1
ATOM 658 O O . HIS A 1 86 ? 7.102 -6.364 -6.293 1.00 83.44 86 HIS A O 1
ATOM 664 N N . ASP A 1 87 ? 6.610 -8.403 -7.138 1.00 85.94 87 ASP A N 1
ATOM 665 C CA . ASP A 1 87 ? 7.898 -8.666 -7.768 1.00 85.94 87 ASP A CA 1
ATOM 666 C C . ASP A 1 87 ? 7.753 -8.560 -9.287 1.00 85.94 87 ASP A C 1
ATOM 668 O O . ASP A 1 87 ? 6.714 -8.918 -9.845 1.00 85.94 87 ASP A O 1
ATOM 672 N N . ASP A 1 88 ? 8.812 -8.105 -9.950 1.00 86.38 88 ASP A N 1
ATOM 673 C CA . ASP A 1 88 ? 8.881 -7.987 -11.403 1.00 86.38 88 ASP A CA 1
ATOM 674 C C . ASP A 1 88 ? 10.276 -8.383 -11.907 1.00 86.38 88 ASP A C 1
ATOM 676 O O . ASP A 1 88 ? 11.252 -8.374 -11.148 1.00 86.38 88 ASP A O 1
ATOM 680 N N . VAL A 1 89 ? 10.368 -8.781 -13.175 1.00 88.31 89 VAL A N 1
ATOM 681 C CA . VAL A 1 89 ? 11.578 -9.331 -13.794 1.00 88.31 89 VAL A CA 1
ATOM 682 C C . VAL A 1 89 ? 11.790 -8.685 -15.153 1.00 88.31 89 VAL A C 1
ATOM 684 O O . VAL A 1 89 ? 10.869 -8.615 -15.954 1.00 88.31 89 VAL A O 1
ATOM 687 N N . VAL A 1 90 ? 13.034 -8.288 -15.432 1.00 88.06 90 VAL A N 1
ATOM 688 C CA . VAL A 1 90 ? 13.443 -7.849 -16.770 1.00 88.06 90 VAL A CA 1
ATOM 689 C C . VAL A 1 90 ? 14.057 -9.020 -17.525 1.00 88.06 90 VAL A C 1
ATOM 691 O O . VAL A 1 90 ? 15.042 -9.617 -17.071 1.00 88.06 90 VAL A O 1
ATOM 694 N N . LEU A 1 91 ? 13.480 -9.350 -18.675 1.00 90.56 91 LEU A N 1
ATOM 695 C CA . LEU A 1 91 ? 13.933 -10.444 -19.534 1.00 90.56 91 LEU A CA 1
ATOM 696 C C . LEU A 1 91 ? 14.931 -9.937 -20.594 1.00 90.56 91 LEU A C 1
ATOM 698 O O . LEU A 1 91 ? 14.834 -8.793 -21.039 1.00 90.56 91 LEU A O 1
ATOM 702 N N . PRO A 1 92 ? 15.881 -10.774 -21.059 1.00 85.62 92 PRO A N 1
ATOM 703 C CA . PRO A 1 92 ? 16.814 -10.387 -22.124 1.00 85.62 92 PRO A CA 1
ATOM 704 C C . PRO A 1 92 ? 16.114 -9.919 -23.405 1.00 85.62 92 PRO A C 1
ATOM 706 O O . PRO A 1 92 ? 16.581 -8.987 -24.060 1.00 85.62 92 PRO A O 1
ATOM 709 N N . ASP A 1 93 ? 14.964 -10.517 -23.711 1.00 86.25 93 ASP A N 1
ATOM 710 C CA . ASP A 1 93 ? 14.142 -10.198 -24.879 1.00 86.25 93 ASP A CA 1
ATOM 711 C C . ASP A 1 93 ? 13.569 -8.767 -24.835 1.00 86.25 93 ASP A C 1
ATOM 713 O O . ASP A 1 93 ? 13.237 -8.207 -25.875 1.00 86.25 93 ASP A O 1
ATOM 717 N N . GLU A 1 94 ? 13.487 -8.149 -23.652 1.00 81.56 94 GLU A N 1
ATOM 718 C CA . GLU A 1 94 ? 12.975 -6.782 -23.456 1.00 81.56 94 GLU A CA 1
ATOM 719 C C . GLU A 1 94 ? 14.050 -5.705 -23.651 1.00 81.56 94 GLU A C 1
ATOM 721 O O . GLU A 1 94 ? 13.740 -4.516 -23.706 1.00 81.56 94 GLU A O 1
ATOM 726 N N . VAL A 1 95 ? 15.315 -6.110 -23.790 1.00 83.44 95 VAL A N 1
ATOM 727 C CA . VAL A 1 95 ? 16.458 -5.206 -23.986 1.00 83.44 95 VAL A CA 1
ATOM 728 C C . VAL A 1 95 ? 17.132 -5.470 -25.330 1.00 83.44 95 VAL A C 1
ATOM 730 O O . VAL A 1 95 ? 17.543 -4.545 -26.032 1.00 83.44 95 VAL A O 1
ATOM 733 N N . GLN A 1 96 ? 17.276 -6.739 -25.711 1.00 83.81 96 GLN A N 1
ATOM 734 C CA . GLN A 1 96 ? 18.093 -7.114 -26.853 1.00 83.81 96 GLN A CA 1
ATOM 735 C C . GLN A 1 96 ? 17.387 -6.828 -28.183 1.00 83.81 96 GLN A C 1
ATOM 737 O O . GLN A 1 96 ? 16.335 -7.375 -28.490 1.00 83.81 96 GLN A O 1
ATOM 742 N N . GLY A 1 97 ? 18.017 -6.001 -29.021 1.00 78.69 97 GLY A N 1
ATOM 743 C CA . GLY A 1 97 ? 17.539 -5.722 -30.380 1.00 78.69 97 GLY A CA 1
ATOM 744 C C . GLY A 1 97 ? 16.321 -4.799 -30.449 1.00 78.69 97 GLY A C 1
ATOM 745 O O . GLY A 1 97 ? 15.833 -4.527 -31.547 1.00 78.69 97 GLY A O 1
ATOM 746 N N . LEU A 1 98 ? 15.859 -4.287 -29.306 1.00 80.50 98 LEU A N 1
ATOM 747 C CA . LEU A 1 98 ? 14.803 -3.289 -29.232 1.00 80.50 98 LEU A CA 1
ATOM 748 C C . LEU A 1 98 ? 15.390 -1.878 -29.289 1.00 80.50 98 LEU A C 1
ATOM 750 O O . LEU A 1 98 ? 16.513 -1.607 -28.862 1.00 80.50 98 LEU A O 1
ATOM 754 N N . ARG A 1 99 ? 14.614 -0.972 -29.873 1.00 83.94 99 ARG A N 1
ATOM 755 C CA . ARG A 1 99 ? 14.915 0.456 -29.971 1.00 83.94 99 ARG A CA 1
ATOM 756 C C . ARG A 1 99 ? 14.335 1.170 -28.757 1.00 83.94 99 ARG A C 1
ATOM 758 O O . ARG A 1 99 ? 13.222 0.843 -28.349 1.00 83.94 99 ARG A O 1
ATOM 765 N N . ALA A 1 100 ? 15.055 2.171 -28.256 1.00 80.75 100 ALA A N 1
ATOM 766 C CA . ALA A 1 100 ? 14.600 2.985 -27.141 1.00 80.75 100 ALA A CA 1
ATOM 767 C C . ALA A 1 100 ? 13.255 3.658 -27.453 1.00 80.75 100 ALA A C 1
ATOM 769 O O . ALA A 1 100 ? 13.090 4.278 -28.509 1.00 80.75 100 ALA A O 1
ATOM 770 N N . PHE A 1 101 ? 12.287 3.551 -26.539 1.00 77.94 101 PHE A N 1
ATOM 771 C CA . PHE A 1 101 ? 10.980 4.192 -26.713 1.00 77.94 101 PHE A CA 1
ATOM 772 C C . PHE A 1 101 ? 11.126 5.711 -26.937 1.00 77.94 101 PHE A C 1
ATOM 774 O O . PHE A 1 101 ? 11.715 6.413 -26.119 1.00 77.94 101 PHE A O 1
ATOM 781 N N . GLY A 1 102 ? 10.589 6.223 -28.050 1.00 76.44 102 GLY A N 1
ATOM 782 C CA . GLY A 1 102 ? 10.671 7.643 -28.421 1.00 76.44 102 GLY A CA 1
ATOM 783 C C . GLY A 1 102 ? 11.969 8.083 -29.111 1.00 76.44 102 GLY A C 1
ATOM 784 O O . GLY A 1 102 ? 12.071 9.248 -29.487 1.00 76.44 102 GLY A O 1
ATOM 785 N N . SER A 1 103 ? 12.925 7.176 -29.331 1.00 76.38 103 SER A N 1
ATOM 786 C CA . SER A 1 103 ? 14.144 7.435 -30.109 1.00 76.38 103 SER A CA 1
ATOM 787 C C . SER A 1 103 ? 14.104 6.689 -31.437 1.00 76.38 103 SER A C 1
ATOM 789 O O . SER A 1 103 ? 13.529 5.612 -31.521 1.00 76.38 103 SER A O 1
ATOM 791 N N . GLU A 1 104 ? 14.728 7.230 -32.484 1.00 72.94 104 GLU A N 1
ATOM 792 C CA . GLU A 1 104 ? 14.899 6.527 -33.766 1.00 72.94 104 GLU A CA 1
ATOM 793 C C . GLU A 1 104 ? 16.296 5.940 -33.960 1.00 72.94 104 GLU A C 1
ATOM 795 O O . GLU A 1 104 ? 16.512 5.105 -34.841 1.00 72.94 104 GLU A O 1
ATOM 800 N N . THR A 1 105 ? 17.247 6.372 -33.139 1.00 76.62 105 THR A N 1
ATOM 801 C CA . THR A 1 105 ? 18.676 6.119 -33.339 1.00 76.62 105 THR A CA 1
ATOM 802 C C . THR A 1 105 ? 19.311 5.342 -32.196 1.00 76.62 105 THR A C 1
ATOM 804 O O . THR A 1 105 ? 20.405 4.812 -32.368 1.00 76.62 105 THR A O 1
ATOM 807 N N . GLU A 1 106 ? 18.648 5.260 -31.043 1.00 80.19 106 GLU A N 1
ATOM 808 C CA . GLU A 1 106 ? 19.201 4.639 -29.839 1.00 80.19 106 GLU A CA 1
ATOM 809 C C . GLU A 1 106 ? 18.580 3.264 -29.570 1.00 80.19 106 GLU A C 1
ATOM 811 O O . GLU A 1 106 ? 17.385 3.037 -29.779 1.00 80.19 106 GLU A O 1
ATOM 816 N N . ALA A 1 107 ? 19.414 2.334 -29.105 1.00 82.50 107 ALA A N 1
ATOM 817 C CA . ALA A 1 107 ? 18.975 1.025 -28.638 1.00 82.50 107 ALA A CA 1
ATOM 818 C C . ALA A 1 107 ? 18.369 1.130 -27.231 1.00 82.50 107 ALA A C 1
ATOM 820 O O . ALA A 1 107 ? 18.769 1.984 -26.437 1.00 82.50 107 ALA A O 1
ATOM 821 N N . GLU A 1 108 ? 17.415 0.253 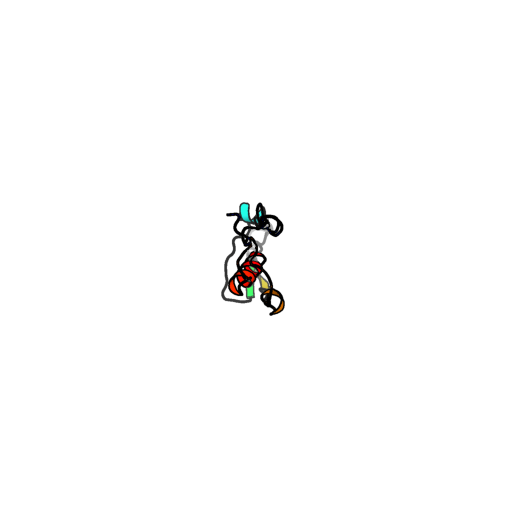-26.927 1.00 83.56 108 GLU A N 1
ATOM 822 C CA . GLU A 1 108 ? 16.819 0.146 -25.598 1.00 83.56 108 GLU A CA 1
ATOM 823 C C . GLU A 1 108 ? 17.910 -0.186 -24.570 1.00 83.56 108 GLU A C 1
ATOM 825 O O . GLU A 1 108 ? 18.822 -0.981 -24.813 1.00 83.56 108 GLU A O 1
ATOM 830 N N . THR A 1 109 ? 17.831 0.457 -23.408 1.00 86.31 109 THR A N 1
ATOM 831 C CA . THR A 1 109 ? 18.778 0.238 -22.314 1.00 86.31 109 THR A CA 1
ATOM 832 C C . THR A 1 109 ? 18.082 -0.482 -21.175 1.00 86.31 109 THR A C 1
ATOM 834 O O . THR A 1 109 ? 16.901 -0.258 -20.917 1.00 86.31 109 THR A O 1
ATOM 837 N N . LEU A 1 110 ? 18.835 -1.288 -20.425 1.00 84.81 110 LEU A N 1
ATOM 838 C CA . LEU A 1 110 ? 18.318 -1.947 -19.224 1.00 84.81 110 LEU A CA 1
ATOM 839 C C . LEU A 1 110 ? 17.685 -0.942 -18.243 1.00 84.81 110 LEU A C 1
ATOM 841 O O . LEU A 1 110 ? 16.638 -1.210 -17.665 1.00 84.81 110 LEU A O 1
ATOM 845 N N . ALA A 1 111 ? 18.290 0.240 -18.091 1.00 86.00 111 ALA A N 1
ATOM 846 C CA . ALA A 1 111 ? 17.763 1.298 -17.233 1.00 86.00 111 ALA A CA 1
ATOM 847 C C . ALA A 1 111 ? 16.401 1.836 -17.713 1.00 86.00 111 ALA A C 1
ATOM 849 O O . ALA A 1 111 ? 15.551 2.147 -16.881 1.00 86.00 111 ALA A O 1
ATOM 850 N N . GLY A 1 112 ? 16.180 1.919 -19.031 1.00 85.00 112 GLY A N 1
ATOM 851 C CA . GLY A 1 112 ? 14.910 2.353 -19.621 1.00 85.00 112 GLY A CA 1
ATOM 852 C C . GLY A 1 112 ? 13.772 1.364 -19.368 1.00 85.00 112 GLY A C 1
ATOM 853 O O . GLY A 1 112 ? 12.677 1.774 -18.978 1.00 85.00 112 GLY A O 1
ATOM 854 N N . VAL A 1 113 ? 14.052 0.065 -19.497 1.00 85.56 113 VAL A N 1
ATOM 855 C CA . VAL A 1 113 ? 13.081 -0.997 -19.191 1.00 85.56 113 VAL A CA 1
ATOM 856 C C . VAL A 1 113 ? 12.724 -0.993 -17.706 1.00 85.56 113 VAL A C 1
ATOM 858 O O . VAL A 1 113 ? 11.545 -0.969 -17.363 1.00 85.56 113 VAL A O 1
ATOM 861 N N . ILE A 1 114 ? 13.726 -0.907 -16.822 1.00 87.38 114 ILE A N 1
ATOM 862 C CA . ILE A 1 114 ? 13.501 -0.839 -15.370 1.00 87.38 114 ILE A CA 1
ATOM 863 C C . ILE A 1 114 ? 12.633 0.370 -15.003 1.00 87.38 114 ILE A C 1
ATOM 865 O O . ILE A 1 114 ? 11.681 0.231 -14.240 1.00 87.38 114 ILE A O 1
ATOM 869 N N . ALA A 1 115 ? 12.930 1.551 -15.552 1.00 86.94 115 ALA A N 1
ATOM 870 C CA . ALA A 1 115 ? 12.137 2.751 -15.291 1.00 86.94 115 ALA A CA 1
ATOM 871 C C . ALA A 1 115 ? 10.673 2.575 -15.728 1.00 86.94 115 ALA A C 1
ATOM 873 O O . ALA A 1 115 ? 9.762 2.924 -14.982 1.00 86.94 115 ALA A O 1
ATOM 874 N N . ARG A 1 116 ? 10.441 1.957 -16.891 1.00 85.06 116 ARG A N 1
ATOM 875 C CA . ARG A 1 116 ? 9.090 1.685 -17.400 1.00 85.06 116 ARG A CA 1
ATOM 876 C C . ARG A 1 116 ? 8.307 0.730 -16.499 1.00 85.06 116 ARG A C 1
ATOM 878 O O . ARG A 1 116 ? 7.123 0.949 -16.272 1.00 85.06 116 ARG A O 1
ATOM 885 N N . HIS A 1 117 ? 8.964 -0.309 -15.993 1.00 87.12 117 HIS A N 1
ATOM 886 C CA . HIS A 1 117 ? 8.345 -1.274 -15.085 1.00 87.12 117 HIS A CA 1
ATOM 887 C C . HIS A 1 117 ? 7.965 -0.601 -13.756 1.00 87.12 117 HIS A C 1
ATOM 889 O O . HIS A 1 117 ? 6.836 -0.746 -13.281 1.00 87.12 117 HIS A O 1
ATOM 895 N N . LEU A 1 118 ? 8.858 0.239 -13.216 1.00 84.62 118 LEU A N 1
ATOM 896 C CA . LEU A 1 118 ? 8.613 1.031 -12.004 1.00 84.62 118 LEU A CA 1
ATOM 897 C C . LEU A 1 118 ? 7.460 2.033 -12.157 1.00 84.62 118 LEU A C 1
ATOM 899 O O . LEU A 1 118 ? 6.717 2.246 -11.203 1.00 84.62 118 LEU A O 1
ATOM 903 N N . ASP A 1 119 ? 7.278 2.626 -13.337 1.00 83.00 119 ASP A N 1
ATOM 904 C CA . ASP A 1 119 ? 6.170 3.556 -13.596 1.00 83.00 119 ASP A CA 1
ATOM 905 C C . ASP A 1 119 ? 4.791 2.877 -13.503 1.00 83.00 119 ASP A C 1
ATOM 907 O O . ASP A 1 119 ? 3.786 3.531 -13.186 1.00 83.00 119 ASP A O 1
ATOM 911 N N . THR A 1 120 ? 4.737 1.568 -13.768 1.00 74.19 120 THR A N 1
ATOM 912 C CA . THR A 1 120 ? 3.511 0.757 -13.723 1.00 74.19 120 THR A CA 1
ATOM 913 C C . THR A 1 120 ? 3.282 0.015 -12.407 1.00 74.19 120 THR A C 1
ATOM 915 O O . THR A 1 120 ? 2.169 -0.469 -12.199 1.00 74.19 120 THR A O 1
ATOM 918 N N . MET A 1 121 ? 4.282 -0.027 -11.518 1.00 69.25 121 MET A N 1
ATOM 919 C CA . MET A 1 121 ? 4.133 -0.482 -10.126 1.00 69.25 121 MET A CA 1
ATOM 920 C C . MET A 1 121 ? 3.390 0.549 -9.272 1.00 69.25 121 MET A C 1
ATOM 922 O O . MET A 1 121 ? 2.501 0.159 -8.486 1.00 69.25 121 MET A O 1
#

Secondary structure (DSSP, 8-state):
---TT--GGG-----------PPP---HHHHTTSS-----SSSEEEEEEE-----PPPP--TTPPPPPPPPPPEEEEEEEPPP--------GGGTTTPBPTT-SS-B--HHHHHHHHHHH-

pLDDT: mean 75.5, std 11.08, range [45.0, 90.56]

Radius of gyration: 33.58 Å; chains: 1; bounding box: 64×27×111 Å